Protein AF-A0A6M3IMZ5-F1 (afdb_monomer_lite)

Structure (mmCIF, N/CA/C/O backbone):
data_AF-A0A6M3IMZ5-F1
#
_entry.id   AF-A0A6M3IMZ5-F1
#
loop_
_atom_site.group_PDB
_atom_site.id
_atom_site.type_symbol
_atom_site.label_atom_id
_atom_site.label_alt_id
_atom_site.label_comp_id
_atom_site.label_asym_id
_atom_site.label_entity_id
_atom_site.label_seq_id
_atom_site.pdbx_PDB_ins_code
_atom_site.Cartn_x
_atom_site.Cartn_y
_atom_site.Cartn_z
_atom_site.occupancy
_atom_site.B_iso_or_equiv
_atom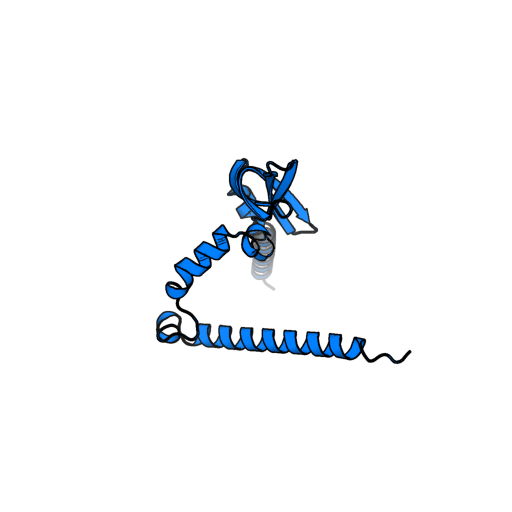_site.auth_seq_id
_atom_site.auth_comp_id
_atom_site.auth_asym_id
_atom_site.auth_atom_id
_atom_site.pdbx_PDB_model_num
ATOM 1 N N . MET A 1 1 ? 34.012 -6.445 -47.635 1.00 55.72 1 MET A N 1
ATOM 2 C CA . MET A 1 1 ? 32.736 -6.276 -46.904 1.00 55.72 1 MET A CA 1
ATOM 3 C C . MET A 1 1 ? 32.865 -5.037 -46.034 1.00 55.72 1 MET A C 1
ATOM 5 O O . MET A 1 1 ? 33.924 -4.827 -45.464 1.00 55.72 1 MET A O 1
ATOM 9 N N . ASN A 1 2 ? 31.839 -4.187 -46.063 1.00 71.44 2 ASN A N 1
ATOM 10 C CA . ASN A 1 2 ? 31.857 -2.756 -45.746 1.00 71.44 2 ASN A CA 1
ATOM 11 C C . ASN A 1 2 ? 32.275 -2.405 -44.306 1.00 71.44 2 ASN A C 1
ATOM 13 O O . ASN A 1 2 ? 31.597 -2.787 -43.354 1.00 71.44 2 ASN A O 1
ATOM 17 N N . GLU A 1 3 ? 33.270 -1.532 -44.145 1.00 82.75 3 GLU A N 1
ATOM 18 C CA . GLU A 1 3 ? 33.590 -0.872 -42.865 1.00 82.75 3 GLU A CA 1
ATOM 19 C C . GLU A 1 3 ? 32.376 -0.132 -42.274 1.00 82.75 3 GLU A C 1
ATOM 21 O O . GLU A 1 3 ? 32.144 -0.156 -41.066 1.00 82.75 3 GLU A O 1
ATOM 26 N N . LEU A 1 4 ? 31.517 0.416 -43.141 1.00 82.31 4 LEU A N 1
ATOM 27 C CA . LEU A 1 4 ? 30.231 1.012 -42.767 1.00 82.31 4 LEU A CA 1
ATOM 28 C C . LEU A 1 4 ? 29.282 0.019 -42.074 1.00 82.31 4 LEU A C 1
ATOM 30 O O . LEU A 1 4 ? 28.528 0.410 -41.184 1.00 82.31 4 LEU A O 1
ATOM 34 N N . GLN A 1 5 ? 29.304 -1.263 -42.452 1.00 85.38 5 GLN A N 1
ATOM 35 C CA . GLN A 1 5 ? 28.491 -2.294 -41.793 1.00 85.38 5 GLN A CA 1
ATOM 36 C C . GLN A 1 5 ? 29.062 -2.648 -40.412 1.00 85.38 5 GLN A C 1
ATOM 38 O O . GLN A 1 5 ? 28.295 -2.819 -39.464 1.00 85.38 5 GLN A O 1
ATOM 43 N N . SER A 1 6 ? 30.392 -2.673 -40.271 1.00 89.06 6 SER A N 1
ATOM 44 C CA . SER A 1 6 ? 31.070 -2.875 -38.982 1.00 89.06 6 SER A CA 1
ATOM 45 C C . SER A 1 6 ? 30.790 -1.729 -37.998 1.00 89.06 6 SER A C 1
ATOM 47 O O . SER A 1 6 ? 30.423 -1.969 -36.846 1.00 89.06 6 SER A O 1
ATOM 49 N N . GLY A 1 7 ? 30.857 -0.475 -38.463 1.00 90.94 7 GLY A N 1
ATOM 50 C CA . GLY A 1 7 ? 30.542 0.703 -37.649 1.00 90.94 7 GLY A CA 1
ATOM 51 C C . GLY A 1 7 ? 29.098 0.712 -37.137 1.00 90.94 7 GLY A C 1
ATOM 52 O O . GLY A 1 7 ? 28.867 0.922 -35.946 1.00 90.94 7 GLY A O 1
ATOM 53 N N . LYS A 1 8 ? 28.125 0.402 -38.005 1.00 93.75 8 LYS A N 1
ATOM 54 C CA . LYS A 1 8 ? 26.705 0.310 -37.617 1.00 93.75 8 LYS A CA 1
ATOM 55 C C . LYS A 1 8 ? 26.459 -0.762 -36.556 1.00 93.75 8 LYS A C 1
ATOM 57 O O . LYS A 1 8 ? 25.714 -0.508 -35.614 1.00 93.75 8 LYS A O 1
ATOM 62 N N . LYS A 1 9 ? 27.115 -1.923 -36.674 1.00 93.88 9 LYS A N 1
ATOM 63 C CA . LYS A 1 9 ? 27.010 -2.998 -35.679 1.00 93.88 9 LYS A CA 1
ATOM 64 C C . LYS A 1 9 ? 27.521 -2.546 -34.307 1.00 93.88 9 LYS A C 1
ATOM 66 O O . LYS A 1 9 ? 26.810 -2.698 -33.325 1.00 93.88 9 LYS A O 1
ATOM 71 N N . ARG A 1 10 ? 28.688 -1.892 -34.249 1.00 93.75 10 ARG A N 1
ATOM 72 C CA . ARG A 1 10 ? 29.250 -1.373 -32.986 1.00 93.75 10 ARG A CA 1
ATOM 73 C C . ARG A 1 10 ? 28.333 -0.353 -32.311 1.00 93.75 10 ARG A C 1
ATOM 75 O O . ARG A 1 10 ? 28.157 -0.412 -31.099 1.00 93.75 10 ARG A O 1
ATOM 82 N N . VAL A 1 11 ? 27.745 0.568 -33.077 1.00 96.31 11 VAL A N 1
ATOM 83 C CA . VAL A 1 11 ? 26.790 1.549 -32.532 1.00 96.31 11 VAL A CA 1
ATOM 84 C C . VAL A 1 11 ? 25.547 0.850 -31.982 1.00 96.31 11 VAL A C 1
ATOM 86 O O . VAL A 1 11 ? 25.128 1.166 -30.871 1.00 96.31 11 VAL A O 1
ATOM 89 N N . ALA A 1 12 ? 24.997 -0.126 -32.709 1.00 96.06 12 ALA A N 1
ATOM 90 C CA . ALA A 1 12 ? 23.847 -0.904 -32.251 1.00 96.06 12 ALA A CA 1
ATOM 91 C C . ALA A 1 12 ? 24.156 -1.698 -30.967 1.00 96.06 12 ALA A C 1
ATOM 93 O O . ALA A 1 12 ? 23.357 -1.681 -30.033 1.00 96.06 12 ALA A O 1
ATOM 94 N N . ASP A 1 13 ? 25.335 -2.322 -30.880 1.00 96.62 13 ASP A N 1
ATOM 95 C CA . ASP A 1 13 ? 25.771 -3.074 -29.697 1.00 96.62 13 ASP A CA 1
ATOM 96 C C . ASP A 1 13 ? 25.910 -2.160 -28.466 1.00 96.62 13 ASP A C 1
ATOM 98 O O . ASP A 1 13 ? 25.450 -2.502 -27.373 1.00 96.62 13 ASP A O 1
ATOM 102 N N . VAL A 1 14 ? 26.483 -0.961 -28.641 1.00 97.38 14 VAL A N 1
ATOM 103 C CA . VAL A 1 14 ? 26.587 0.051 -27.575 1.00 97.38 14 VAL A CA 1
ATOM 104 C C . VAL A 1 14 ? 25.204 0.552 -27.156 1.00 97.38 14 VAL A C 1
ATOM 106 O O . VAL A 1 14 ? 24.925 0.650 -25.962 1.00 97.38 14 VAL A O 1
ATOM 109 N N . GLN A 1 15 ? 24.310 0.830 -28.109 1.00 96.50 15 GLN A N 1
ATOM 110 C CA . GLN A 1 15 ? 22.939 1.252 -27.809 1.00 96.50 15 GLN A CA 1
ATOM 111 C C . GLN A 1 15 ? 22.159 0.171 -27.050 1.00 96.50 15 GLN A C 1
ATOM 113 O O . GLN A 1 15 ? 21.482 0.489 -26.074 1.00 96.50 15 GLN A O 1
ATOM 118 N N . ALA A 1 16 ? 22.298 -1.100 -27.433 1.00 96.19 16 ALA A N 1
ATOM 119 C CA . ALA A 1 16 ? 21.682 -2.220 -26.728 1.00 96.19 16 ALA A CA 1
ATOM 120 C C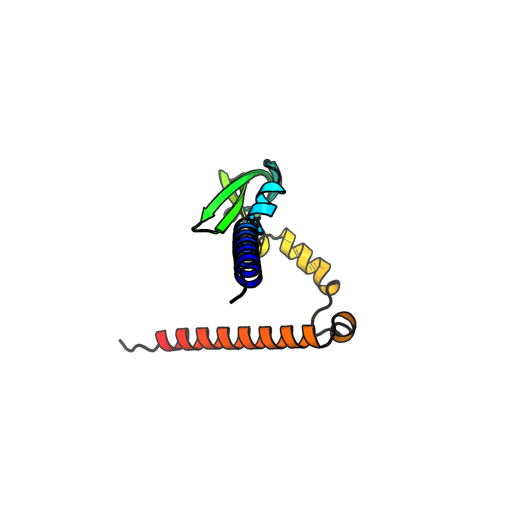 . ALA A 1 16 ? 22.254 -2.396 -25.311 1.00 96.19 16 ALA A C 1
ATOM 122 O O . ALA A 1 16 ? 21.506 -2.651 -24.367 1.00 96.19 16 ALA A O 1
ATOM 123 N N . ALA A 1 17 ? 23.568 -2.220 -25.128 1.00 95.81 17 ALA A N 1
A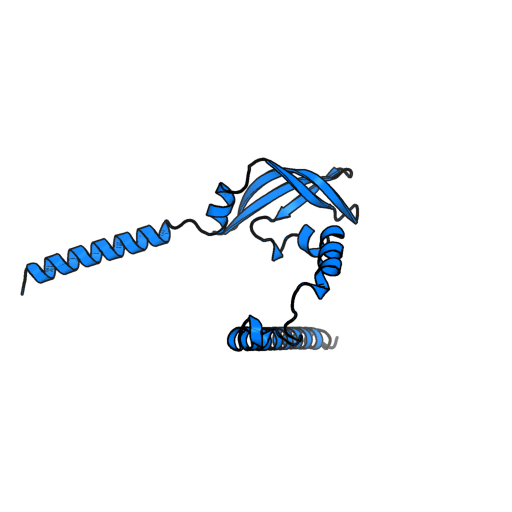TOM 124 C CA . ALA A 1 17 ? 24.194 -2.252 -23.808 1.00 95.81 17 ALA A CA 1
ATOM 125 C C . ALA A 1 17 ? 23.684 -1.121 -22.900 1.00 95.81 17 ALA A C 1
ATOM 127 O O . ALA A 1 17 ? 23.313 -1.381 -21.757 1.00 95.81 17 ALA A O 1
ATOM 128 N N . LEU A 1 18 ? 23.580 0.103 -23.426 1.00 95.94 18 LEU A N 1
ATOM 129 C CA . LEU A 1 18 ? 23.015 1.244 -22.702 1.00 95.94 18 LEU A CA 1
ATOM 130 C C . LEU A 1 18 ? 21.530 1.050 -22.382 1.00 95.94 18 LEU A C 1
ATOM 132 O O . LEU A 1 18 ? 21.084 1.460 -21.315 1.00 95.94 18 LEU A O 1
ATOM 136 N N . ALA A 1 19 ? 20.755 0.430 -23.276 1.00 94.12 19 ALA A N 1
ATOM 137 C CA . ALA A 1 19 ? 19.350 0.126 -23.021 1.00 94.12 19 ALA A CA 1
ATOM 138 C C . ALA A 1 19 ? 19.189 -0.869 -21.860 1.00 94.12 19 ALA A C 1
ATOM 140 O O . ALA A 1 19 ? 18.386 -0.617 -20.965 1.00 94.12 19 ALA A O 1
ATOM 141 N N . ARG A 1 20 ? 20.007 -1.932 -21.823 1.00 93.19 20 ARG A N 1
ATOM 142 C CA . ARG A 1 20 ? 20.029 -2.900 -20.711 1.00 93.19 20 ARG A CA 1
ATOM 143 C C . ARG A 1 20 ? 20.463 -2.265 -19.393 1.00 93.19 20 ARG A C 1
ATOM 145 O O . ARG A 1 20 ? 19.835 -2.509 -18.372 1.00 93.19 20 ARG A O 1
ATOM 152 N N . ASP A 1 21 ? 21.494 -1.422 -19.415 1.00 92.00 21 ASP A N 1
ATOM 153 C CA . ASP A 1 21 ? 21.957 -0.702 -18.222 1.00 92.00 21 ASP A CA 1
ATOM 154 C C . ASP A 1 21 ? 20.887 0.270 -17.699 1.00 92.00 21 ASP A C 1
ATOM 156 O O . ASP A 1 21 ? 20.609 0.316 -16.503 1.00 92.00 21 ASP A O 1
ATOM 160 N N . ARG A 1 22 ? 20.206 0.991 -18.600 1.00 91.75 22 ARG A N 1
ATOM 161 C CA . ARG A 1 22 ? 19.063 1.844 -18.241 1.00 91.75 22 ARG A CA 1
ATOM 162 C C . ARG A 1 22 ? 17.924 1.043 -17.637 1.00 91.75 22 ARG A C 1
ATOM 164 O O . ARG A 1 22 ? 17.312 1.518 -16.693 1.00 91.75 22 ARG A O 1
ATOM 171 N N . GLU A 1 23 ? 17.614 -0.125 -18.189 1.00 86.12 23 GLU A N 1
ATOM 172 C CA . GLU A 1 23 ? 16.552 -0.989 -17.680 1.00 86.12 23 GLU A CA 1
ATOM 173 C C . GLU A 1 23 ? 16.887 -1.555 -16.300 1.00 86.12 23 GLU A C 1
ATOM 175 O O . GLU A 1 23 ? 16.047 -1.484 -15.408 1.00 86.12 23 GLU A O 1
ATOM 180 N N . PHE A 1 24 ? 18.128 -1.994 -16.090 1.00 82.50 24 PHE A N 1
ATOM 181 C CA . PHE A 1 24 ? 18.615 -2.455 -14.790 1.00 82.50 24 PHE A CA 1
ATOM 182 C C . PHE A 1 24 ? 18.606 -1.345 -13.728 1.00 82.50 24 PHE A C 1
ATOM 184 O O . PHE A 1 24 ? 18.320 -1.597 -12.562 1.00 82.50 24 PHE A O 1
ATOM 191 N N . LYS A 1 25 ? 18.881 -0.101 -14.136 1.00 85.62 25 LYS A N 1
ATOM 192 C CA . LYS A 1 25 ? 18.868 1.080 -13.260 1.00 85.62 25 LYS A CA 1
ATOM 193 C C . LYS A 1 25 ? 17.482 1.673 -13.025 1.00 85.62 25 LYS A C 1
ATOM 195 O O . LYS A 1 25 ? 17.378 2.628 -12.257 1.00 85.62 25 LYS A O 1
ATOM 200 N N . LYS A 1 26 ? 16.420 1.180 -13.677 1.00 85.81 26 LYS A N 1
ATOM 201 C CA . LYS A 1 26 ? 15.067 1.657 -13.367 1.00 85.81 26 LYS A CA 1
ATOM 202 C C . LYS A 1 26 ? 14.756 1.257 -11.924 1.00 85.81 26 LYS A C 1
ATOM 204 O O . LYS A 1 26 ? 14.755 0.061 -11.637 1.00 85.81 26 LYS A O 1
ATOM 209 N N . PRO A 1 27 ? 14.474 2.221 -11.031 1.00 83.31 27 PRO A N 1
ATOM 210 C CA . PRO A 1 27 ? 14.142 1.879 -9.664 1.00 83.31 27 PRO A CA 1
ATOM 211 C C . PRO A 1 27 ? 12.872 1.035 -9.665 1.00 83.31 27 PRO A C 1
ATOM 213 O O . PRO A 1 27 ? 11.914 1.327 -10.395 1.00 83.31 27 PRO A O 1
ATOM 216 N N . ARG A 1 28 ? 12.892 -0.032 -8.866 1.00 86.69 28 ARG A N 1
ATOM 217 C CA . ARG A 1 28 ? 11.733 -0.906 -8.674 1.00 86.69 28 ARG A CA 1
ATOM 218 C C . ARG A 1 28 ? 10.571 -0.081 -8.093 1.00 86.69 28 ARG A C 1
ATOM 220 O O . ARG A 1 28 ? 10.826 0.927 -7.432 1.00 86.69 28 ARG A O 1
ATOM 227 N N . PRO A 1 29 ? 9.302 -0.482 -8.293 1.00 88.00 29 PRO A N 1
ATOM 228 C CA . PRO A 1 29 ? 8.152 0.253 -7.756 1.00 88.00 29 PRO A CA 1
ATOM 229 C C . PRO A 1 29 ? 8.289 0.577 -6.261 1.00 88.00 29 PRO A C 1
ATOM 231 O O . PRO A 1 29 ? 8.119 1.727 -5.867 1.00 88.00 29 PRO A O 1
ATOM 234 N N . ASN A 1 30 ? 8.738 -0.397 -5.465 1.00 89.88 30 ASN A N 1
ATOM 235 C CA . ASN A 1 30 ? 8.964 -0.219 -4.031 1.00 89.88 30 ASN A CA 1
ATOM 236 C C . ASN A 1 30 ? 10.103 0.769 -3.724 1.00 89.88 30 ASN A C 1
ATOM 238 O O . ASN A 1 30 ? 10.029 1.491 -2.741 1.00 89.88 30 ASN A O 1
ATOM 242 N N . GLN A 1 31 ? 11.132 0.876 -4.570 1.00 90.25 31 GLN A N 1
ATOM 243 C CA . GLN A 1 31 ? 12.207 1.863 -4.383 1.00 90.25 31 GLN A CA 1
ATOM 244 C C . GLN A 1 31 ? 11.705 3.292 -4.585 1.00 90.25 31 GLN A C 1
ATOM 246 O O . GLN A 1 31 ? 12.004 4.152 -3.768 1.00 90.25 31 GLN A O 1
ATOM 251 N N . ARG A 1 32 ? 10.872 3.525 -5.606 1.00 90.69 32 ARG A N 1
ATOM 252 C CA . ARG A 1 32 ? 10.227 4.835 -5.804 1.00 90.69 32 ARG A CA 1
ATOM 253 C C . ARG A 1 32 ? 9.331 5.196 -4.623 1.00 90.69 32 ARG A C 1
ATOM 255 O O . ARG A 1 32 ? 9.421 6.294 -4.094 1.00 90.69 32 ARG A O 1
ATOM 262 N N . MET A 1 33 ? 8.533 4.237 -4.147 1.00 90.31 33 MET A N 1
ATOM 263 C CA . MET A 1 33 ? 7.705 4.448 -2.958 1.00 90.31 33 MET A CA 1
ATOM 264 C C . MET A 1 33 ? 8.543 4.801 -1.722 1.00 90.31 33 MET A C 1
ATOM 266 O O . MET A 1 33 ? 8.112 5.618 -0.920 1.00 90.31 33 MET A O 1
ATOM 270 N N . ALA A 1 34 ? 9.736 4.225 -1.550 1.00 93.00 34 ALA A N 1
ATOM 271 C CA . A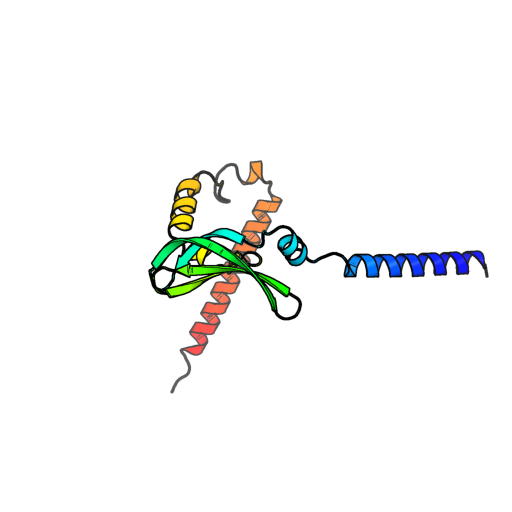LA A 1 34 ? 10.584 4.520 -0.392 1.00 93.00 34 ALA A CA 1
ATOM 272 C C . ALA A 1 34 ? 11.068 5.978 -0.361 1.00 93.00 34 ALA A C 1
ATOM 274 O O . ALA A 1 34 ? 11.259 6.528 0.728 1.00 93.00 34 ALA A O 1
ATOM 275 N N . GLU A 1 35 ? 11.263 6.572 -1.541 1.00 93.25 35 GLU A N 1
ATOM 276 C CA . GLU A 1 35 ? 11.639 7.977 -1.723 1.00 93.25 35 GLU A CA 1
ATOM 277 C C . GLU A 1 35 ? 10.452 8.913 -1.453 1.00 93.25 35 GLU A C 1
ATOM 279 O O . GLU A 1 35 ? 10.619 9.934 -0.790 1.00 93.25 35 GLU A O 1
ATOM 284 N N . ASP A 1 36 ? 9.251 8.539 -1.905 1.00 94.88 36 ASP A N 1
ATOM 285 C CA . ASP A 1 36 ? 8.038 9.357 -1.763 1.00 94.88 36 ASP A CA 1
ATOM 286 C C . ASP A 1 36 ? 7.441 9.325 -0.342 1.00 94.88 36 ASP A C 1
ATOM 288 O O . ASP A 1 36 ? 6.762 10.262 0.085 1.00 94.88 36 ASP A O 1
ATOM 292 N N . VAL A 1 37 ? 7.652 8.233 0.398 1.00 94.94 37 VAL A N 1
ATOM 293 C CA . VAL A 1 37 ? 7.071 8.035 1.733 1.00 94.94 37 VAL A CA 1
ATOM 294 C C . VAL A 1 37 ? 7.884 8.813 2.784 1.00 94.94 37 VAL A C 1
ATOM 296 O O . VAL A 1 37 ? 9.088 8.566 2.926 1.00 94.94 37 VAL A O 1
ATOM 299 N N . PRO A 1 38 ? 7.257 9.715 3.569 1.00 97.00 38 PRO A N 1
ATOM 300 C CA . PRO A 1 38 ? 7.967 10.539 4.546 1.00 97.00 38 PRO A CA 1
ATOM 301 C C . PRO A 1 38 ? 8.544 9.697 5.690 1.00 97.00 38 PRO A C 1
ATOM 303 O O . PRO A 1 38 ? 7.972 8.677 6.076 1.00 97.00 38 PRO A O 1
ATOM 306 N N . ASP A 1 39 ? 9.663 10.137 6.268 1.00 97.44 39 ASP A N 1
ATOM 307 C CA . ASP A 1 39 ? 10.343 9.396 7.341 1.00 97.44 39 ASP A CA 1
ATOM 308 C C . ASP A 1 39 ? 9.510 9.295 8.626 1.00 97.44 39 ASP A C 1
ATOM 310 O O . ASP A 1 39 ? 9.639 8.329 9.377 1.00 97.44 39 ASP A O 1
ATOM 314 N N . SER A 1 40 ? 8.614 10.252 8.863 1.00 97.06 40 SER A N 1
ATOM 315 C CA . SER A 1 40 ? 7.618 10.181 9.926 1.00 97.06 40 SER A CA 1
ATOM 316 C C . SER A 1 40 ? 6.274 10.728 9.466 1.00 97.06 40 SER A C 1
ATOM 318 O O . SER A 1 40 ? 6.197 11.673 8.678 1.00 97.06 40 SER A O 1
ATOM 320 N N . ALA A 1 41 ? 5.198 10.105 9.937 1.00 96.88 41 ALA A N 1
ATOM 321 C CA . ALA A 1 41 ? 3.835 10.521 9.636 1.00 96.88 41 ALA A CA 1
ATOM 322 C C . ALA A 1 41 ? 2.850 9.912 10.633 1.00 96.88 41 ALA A C 1
ATOM 324 O O . ALA A 1 41 ? 3.074 8.825 11.167 1.00 96.88 41 ALA A O 1
ATOM 325 N N . ARG A 1 42 ? 1.729 10.603 10.849 1.00 97.56 42 ARG A N 1
ATOM 326 C CA . ARG A 1 42 ? 0.636 10.092 11.672 1.00 97.56 42 ARG A CA 1
ATOM 327 C C . ARG A 1 42 ? -0.200 9.111 10.859 1.00 97.56 42 ARG A C 1
ATOM 329 O O . ARG A 1 42 ? -0.782 9.492 9.844 1.00 97.56 42 ARG A O 1
ATOM 336 N N . TYR A 1 43 ? -0.273 7.867 11.316 1.00 97.06 43 TYR A N 1
ATOM 337 C CA . TYR A 1 43 ? -1.010 6.795 10.653 1.00 97.06 43 TYR A CA 1
ATOM 338 C C . TYR A 1 43 ? -1.901 6.037 11.634 1.00 97.06 43 TYR A C 1
ATOM 340 O O . TYR A 1 43 ? -1.683 6.046 12.846 1.00 97.06 43 TYR A O 1
ATOM 348 N N . SER A 1 44 ? -2.907 5.368 11.078 1.00 97.69 44 SER A N 1
ATOM 349 C CA . SER A 1 44 ? -3.725 4.399 11.800 1.00 97.69 44 SER A CA 1
ATOM 350 C C . SER A 1 44 ? -3.084 3.014 11.749 1.00 97.69 44 SER A C 1
ATOM 352 O O . SER A 1 44 ? -2.563 2.609 10.701 1.00 97.69 44 SER A O 1
ATOM 354 N N . PHE A 1 45 ? -3.152 2.310 12.870 1.00 98.00 45 PHE A N 1
ATOM 355 C CA . PHE A 1 45 ? -2.618 0.974 13.096 1.00 98.00 45 PHE A CA 1
ATOM 356 C C . PHE A 1 45 ? -3.687 0.091 13.717 1.00 98.00 45 PHE A C 1
ATOM 358 O O . PHE A 1 45 ? -4.632 0.583 14.327 1.00 98.00 45 PHE A O 1
ATOM 365 N N . TRP A 1 46 ? -3.485 -1.214 13.590 1.00 97.88 46 TRP A N 1
ATOM 366 C CA . TRP A 1 46 ? -4.277 -2.228 14.264 1.00 97.88 46 TRP A CA 1
ATOM 367 C C . TRP A 1 46 ? -3.409 -2.932 15.305 1.00 97.88 46 TRP A C 1
ATOM 369 O O . TRP A 1 46 ? -2.322 -3.407 14.967 1.00 97.88 46 TRP A O 1
ATOM 379 N N . CYS A 1 47 ? -3.884 -3.010 16.548 1.00 97.88 47 CYS A N 1
ATOM 380 C CA . CYS A 1 47 ? -3.244 -3.797 17.596 1.00 97.88 47 CYS A CA 1
ATOM 381 C C . CYS A 1 47 ? -3.971 -5.133 17.766 1.00 97.88 47 CYS A C 1
ATOM 383 O O . CYS A 1 47 ? -5.154 -5.157 18.097 1.00 97.88 47 CYS A O 1
ATOM 385 N N . ASP A 1 48 ? -3.250 -6.237 17.580 1.00 95.56 48 ASP A N 1
ATOM 386 C CA . ASP A 1 48 ? -3.772 -7.599 17.737 1.00 95.56 48 ASP A CA 1
ATOM 387 C C . ASP A 1 48 ? -4.055 -7.978 19.202 1.00 95.56 48 ASP A C 1
ATOM 389 O O . ASP A 1 48 ? -4.943 -8.780 19.467 1.00 95.56 48 ASP A O 1
ATOM 393 N N . GLU A 1 49 ? -3.327 -7.388 20.151 1.00 96.44 49 GLU A N 1
ATOM 394 C CA . GLU A 1 49 ? -3.508 -7.596 21.593 1.00 96.44 49 GLU A CA 1
ATOM 395 C C . GLU A 1 49 ? -4.757 -6.876 22.121 1.00 96.44 49 GLU A C 1
ATOM 397 O O . GLU A 1 49 ? -5.540 -7.433 22.888 1.00 96.44 49 GLU A O 1
ATOM 402 N N . CYS A 1 50 ? -4.939 -5.621 21.705 1.00 96.69 50 CYS A N 1
ATOM 403 C CA . CYS A 1 50 ? -6.047 -4.777 22.146 1.00 96.69 50 CYS A CA 1
ATOM 404 C C . CYS A 1 50 ? -7.319 -4.964 21.313 1.00 96.69 50 CYS A C 1
ATOM 406 O O . CYS A 1 50 ? -8.366 -4.473 21.736 1.00 96.69 50 CYS A O 1
ATOM 408 N N . ASP A 1 51 ? -7.209 -5.615 20.147 1.00 96.38 51 ASP A N 1
ATOM 409 C CA . ASP A 1 51 ? -8.270 -5.788 19.144 1.00 96.38 51 ASP A CA 1
ATOM 410 C C . ASP A 1 51 ? -8.892 -4.443 18.726 1.00 96.38 51 ASP A C 1
ATOM 412 O O . ASP A 1 51 ? -10.111 -4.287 18.647 1.00 96.38 51 ASP A O 1
ATOM 416 N N . LYS A 1 52 ? -8.045 -3.416 18.555 1.00 96.69 52 LYS A N 1
ATOM 417 C CA . LYS A 1 52 ? -8.477 -2.029 18.320 1.00 96.69 52 LYS A CA 1
ATOM 418 C C . LYS A 1 52 ? -7.589 -1.292 17.333 1.00 96.69 52 LYS A C 1
ATOM 420 O O . LYS A 1 52 ? -6.366 -1.460 17.305 1.00 96.69 52 LYS A O 1
ATOM 425 N N . ASP A 1 53 ? -8.231 -0.397 16.590 1.00 97.81 53 ASP A N 1
ATOM 426 C CA . ASP A 1 53 ? -7.562 0.626 15.801 1.00 97.81 53 ASP A CA 1
ATOM 427 C C . ASP A 1 53 ? -7.060 1.769 16.685 1.00 97.81 53 ASP A C 1
ATOM 429 O O . ASP A 1 53 ? -7.741 2.207 17.615 1.00 97.81 53 ASP A O 1
ATOM 433 N N . PHE A 1 54 ? -5.886 2.303 16.364 1.00 97.94 54 PHE A N 1
ATOM 434 C CA . PHE A 1 54 ? -5.348 3.491 17.021 1.00 97.94 54 PHE A CA 1
ATOM 435 C C . PHE A 1 54 ? -4.566 4.363 16.042 1.00 97.94 54 PHE A C 1
ATOM 437 O O . PHE A 1 54 ? -4.095 3.898 15.007 1.00 97.94 54 PHE A O 1
ATOM 444 N N . ASN A 1 55 ? -4.436 5.649 16.369 1.00 97.81 55 ASN A N 1
ATOM 445 C CA . ASN A 1 55 ? -3.651 6.602 15.591 1.00 97.81 55 ASN A CA 1
ATOM 446 C C . ASN A 1 55 ? -2.392 6.974 16.360 1.00 97.81 55 ASN A C 1
ATOM 448 O O . ASN A 1 55 ? -2.489 7.444 17.492 1.00 97.81 55 ASN A O 1
ATOM 452 N N . ALA A 1 56 ? -1.241 6.835 15.721 1.00 97.88 56 ALA A N 1
ATOM 453 C CA . ALA A 1 56 ? 0.043 7.154 16.320 1.00 97.88 56 ALA A CA 1
ATOM 454 C C . ALA A 1 56 ? 0.958 7.841 15.307 1.00 97.88 56 ALA A C 1
ATOM 456 O O . ALA A 1 56 ? 0.808 7.679 14.091 1.00 97.88 56 ALA A O 1
ATOM 457 N N . ASP A 1 57 ? 1.901 8.620 15.829 1.00 97.94 57 ASP A N 1
ATOM 458 C CA . ASP A 1 57 ? 3.022 9.102 15.037 1.00 97.94 57 ASP A CA 1
ATOM 459 C C . ASP A 1 57 ? 3.959 7.921 14.806 1.00 97.94 57 ASP A C 1
ATOM 461 O O . ASP A 1 57 ? 4.358 7.232 15.745 1.00 97.94 57 ASP A O 1
ATOM 465 N N . ALA A 1 58 ? 4.244 7.650 13.540 1.00 97.75 58 ALA A N 1
ATOM 466 C CA . ALA A 1 58 ? 4.977 6.470 13.140 1.00 97.75 58 ALA A CA 1
ATOM 467 C C . ALA A 1 58 ? 6.263 6.829 12.418 1.00 97.75 58 ALA A C 1
ATOM 469 O O . ALA A 1 58 ? 6.342 7.846 11.723 1.00 97.75 58 ALA A O 1
ATOM 470 N N . HIS A 1 59 ? 7.246 5.945 12.540 1.00 97.75 59 HIS A N 1
ATOM 471 C CA . HIS A 1 59 ? 8.553 6.093 11.913 1.00 97.75 59 HIS A CA 1
ATOM 472 C C . HIS A 1 59 ? 8.704 5.094 10.771 1.00 97.75 59 HIS A C 1
ATOM 474 O O . HIS A 1 59 ? 8.332 3.923 10.902 1.00 97.75 59 HIS A O 1
ATOM 480 N N . LYS A 1 60 ? 9.196 5.577 9.629 1.00 97.94 60 LYS A N 1
ATOM 481 C CA . LYS A 1 60 ? 9.464 4.763 8.448 1.00 97.94 60 LYS A CA 1
ATOM 482 C C . LYS A 1 60 ? 10.673 3.884 8.723 1.00 97.94 60 LYS A C 1
ATOM 484 O O . LYS A 1 60 ? 11.734 4.362 9.112 1.00 97.94 60 LYS A O 1
ATOM 489 N N . GLU A 1 61 ? 10.526 2.612 8.413 1.00 97.38 61 GLU A N 1
ATOM 490 C CA . GLU A 1 61 ? 11.618 1.664 8.314 1.00 97.38 61 GLU A CA 1
ATOM 491 C C . GLU A 1 61 ? 11.607 1.007 6.941 1.00 97.38 61 GLU A C 1
ATOM 493 O O . GLU A 1 61 ? 10.558 0.801 6.325 1.00 97.38 61 GLU A O 1
ATOM 498 N N . SER A 1 62 ? 12.795 0.650 6.471 1.00 96.56 62 SER A N 1
ATOM 499 C CA . SER A 1 62 ? 12.981 -0.051 5.211 1.00 96.56 62 SER A CA 1
ATOM 500 C C . SER A 1 62 ? 13.877 -1.264 5.411 1.00 96.56 62 SER A C 1
ATOM 502 O O . SER A 1 62 ? 15.003 -1.129 5.889 1.00 96.56 62 SER A O 1
ATOM 504 N N . HIS A 1 63 ? 13.403 -2.428 4.985 1.00 94.88 63 HIS A N 1
ATOM 505 C CA . HIS A 1 63 ? 14.108 -3.700 5.085 1.00 94.88 63 HIS A CA 1
ATOM 506 C C . HIS A 1 63 ? 14.235 -4.311 3.695 1.00 94.88 63 HIS A C 1
ATOM 508 O O . HIS A 1 63 ? 13.286 -4.280 2.918 1.00 94.88 63 HIS A O 1
ATOM 514 N N . HIS A 1 64 ? 15.392 -4.885 3.374 1.00 94.56 64 HIS A N 1
ATOM 515 C CA . HIS A 1 64 ? 15.536 -5.679 2.156 1.00 94.56 64 HIS A CA 1
ATOM 516 C C . HIS A 1 64 ? 15.344 -7.155 2.497 1.00 94.56 64 HIS A C 1
ATOM 518 O O . HIS A 1 64 ? 16.082 -7.702 3.317 1.00 94.56 64 HIS A O 1
ATOM 524 N N . ILE A 1 65 ? 14.373 -7.802 1.854 1.00 93.25 65 ILE A N 1
ATOM 525 C CA . ILE A 1 65 ? 14.199 -9.253 1.914 1.00 93.25 65 ILE A CA 1
ATOM 526 C C . ILE A 1 65 ? 14.526 -9.811 0.531 1.00 93.25 65 ILE A C 1
ATOM 528 O O . ILE A 1 65 ? 13.784 -9.621 -0.430 1.00 93.25 65 ILE A O 1
ATOM 532 N N . PHE A 1 66 ? 15.670 -10.490 0.432 1.00 90.06 66 PHE A N 1
ATOM 533 C CA . PHE A 1 66 ? 16.282 -10.885 -0.839 1.00 90.06 66 PHE A CA 1
ATOM 534 C C . PHE A 1 66 ? 16.528 -9.670 -1.749 1.00 90.06 66 PHE A C 1
ATOM 536 O O . PHE A 1 66 ? 17.402 -8.859 -1.458 1.00 90.06 66 PHE A O 1
ATOM 543 N N . GLU A 1 67 ? 15.767 -9.538 -2.834 1.00 87.50 67 GLU A N 1
ATOM 544 C CA . GLU A 1 67 ? 15.841 -8.401 -3.755 1.00 87.50 67 GLU A CA 1
ATOM 545 C C . GLU A 1 67 ? 14.652 -7.440 -3.623 1.00 87.50 67 GLU A C 1
ATOM 547 O O . GLU A 1 67 ? 14.536 -6.491 -4.407 1.00 87.50 67 GLU A O 1
ATOM 552 N N . ASP A 1 68 ? 13.731 -7.706 -2.698 1.00 91.44 68 ASP A N 1
ATOM 553 C CA . ASP A 1 68 ? 12.552 -6.876 -2.511 1.00 91.44 68 ASP A CA 1
ATOM 554 C C . ASP A 1 68 ? 12.744 -5.892 -1.360 1.00 91.44 68 ASP A C 1
ATOM 556 O O . ASP A 1 68 ? 13.304 -6.223 -0.312 1.00 91.44 68 ASP A O 1
ATOM 560 N N . LEU A 1 69 ? 12.284 -4.666 -1.582 1.00 95.00 69 LEU A N 1
ATOM 561 C CA . LEU A 1 69 ? 12.335 -3.592 -0.607 1.00 95.00 69 LEU A CA 1
ATOM 562 C C . LEU A 1 69 ? 10.993 -3.514 0.112 1.00 95.00 69 LEU A C 1
ATOM 564 O O . LEU A 1 69 ? 9.981 -3.133 -0.476 1.00 95.00 69 LEU A O 1
ATOM 568 N N . ILE A 1 70 ? 11.005 -3.826 1.401 1.00 96.81 70 ILE A N 1
ATOM 569 C CA . ILE A 1 70 ? 9.841 -3.735 2.269 1.00 96.81 70 ILE A CA 1
ATOM 570 C C . ILE A 1 70 ? 9.914 -2.437 3.058 1.00 96.81 70 ILE A C 1
ATOM 572 O O . ILE A 1 70 ? 10.797 -2.240 3.887 1.00 96.81 70 ILE A O 1
ATOM 576 N N . ILE A 1 71 ? 8.953 -1.558 2.802 1.00 97.62 71 ILE A N 1
ATOM 577 C CA . ILE A 1 71 ? 8.751 -0.319 3.553 1.00 97.62 71 ILE A CA 1
ATOM 578 C C . ILE A 1 71 ? 7.635 -0.539 4.559 1.00 97.62 71 ILE A C 1
ATOM 580 O O . ILE A 1 71 ? 6.542 -0.992 4.185 1.00 97.62 71 ILE A O 1
ATOM 584 N N . THR A 1 72 ? 7.901 -0.169 5.804 1.00 98.00 72 THR A N 1
ATOM 585 C CA . THR A 1 72 ? 6.969 -0.289 6.919 1.00 98.00 72 THR A CA 1
ATOM 586 C C . THR A 1 72 ? 6.930 0.987 7.742 1.00 98.00 72 THR A C 1
ATOM 588 O O . THR A 1 72 ? 7.935 1.680 7.850 1.00 98.00 72 THR A O 1
ATOM 591 N N . TYR A 1 73 ? 5.798 1.259 8.378 1.00 98.31 73 TYR A N 1
ATOM 592 C CA . TYR A 1 73 ? 5.741 2.175 9.510 1.00 98.31 73 TYR A CA 1
ATOM 593 C C . TYR A 1 73 ? 5.636 1.389 10.807 1.00 98.31 73 TYR A C 1
ATOM 595 O O . TYR A 1 73 ? 4.898 0.403 10.863 1.00 98.31 73 TYR A O 1
ATOM 603 N N . ARG A 1 74 ? 6.340 1.849 11.842 1.00 97.88 74 ARG A N 1
ATOM 604 C CA . ARG A 1 74 ? 6.229 1.314 13.201 1.00 97.88 74 ARG A CA 1
ATOM 605 C C . ARG A 1 74 ? 5.679 2.349 14.164 1.00 97.88 74 ARG A C 1
ATOM 607 O O . ARG A 1 74 ? 6.055 3.519 14.087 1.00 97.88 74 ARG A O 1
ATOM 614 N N . ALA A 1 75 ? 4.831 1.887 15.073 1.00 98.06 75 ALA A N 1
ATOM 615 C CA . ALA A 1 75 ? 4.319 2.657 16.195 1.00 98.06 75 ALA A CA 1
ATOM 616 C C . ALA A 1 75 ? 4.073 1.744 17.404 1.00 98.06 75 ALA A C 1
ATOM 618 O O . ALA A 1 75 ? 3.802 0.554 17.245 1.00 98.06 75 ALA A O 1
ATOM 619 N N . GLU A 1 76 ? 4.141 2.304 18.606 1.00 98.00 76 GLU A N 1
ATOM 620 C CA . GLU A 1 76 ? 3.839 1.592 19.848 1.00 98.00 76 GLU A CA 1
ATOM 621 C C . GLU A 1 76 ? 2.371 1.810 20.240 1.00 98.00 76 GLU A C 1
ATOM 623 O O . GLU A 1 76 ? 1.858 2.930 20.188 1.00 98.00 76 GLU A O 1
ATOM 628 N N . CYS A 1 77 ? 1.677 0.729 20.596 1.00 97.81 77 CYS A N 1
ATOM 629 C CA . CYS A 1 77 ? 0.327 0.785 21.148 1.00 97.81 77 CYS A CA 1
ATOM 630 C C . CYS A 1 77 ? 0.368 1.077 22.659 1.00 97.81 77 CYS A C 1
ATOM 632 O O . CYS A 1 77 ? 1.356 0.792 23.327 1.00 97.81 77 CYS A O 1
ATOM 634 N N . GLU A 1 78 ? -0.738 1.552 23.235 1.00 96.56 78 GLU A N 1
ATOM 635 C CA . GLU A 1 78 ? -0.872 1.829 24.677 1.00 96.56 78 GLU A CA 1
ATOM 636 C C . GLU A 1 78 ? -0.609 0.603 25.574 1.00 96.56 78 GLU A C 1
ATOM 638 O O . GLU A 1 78 ? -0.266 0.754 26.744 1.00 96.56 78 GLU A O 1
ATOM 643 N N . CYS A 1 79 ? -0.734 -0.615 25.037 1.00 97.00 79 CYS A N 1
ATOM 644 C CA . CYS A 1 79 ? -0.390 -1.852 25.740 1.00 97.00 79 CYS A CA 1
ATOM 645 C C . CYS A 1 79 ? 1.118 -2.179 25.736 1.00 97.00 79 CYS A C 1
ATOM 647 O O . CYS A 1 79 ? 1.505 -3.237 26.229 1.00 97.00 79 CYS A O 1
ATOM 649 N N . GLY A 1 80 ? 1.963 -1.320 25.154 1.00 96.12 80 GLY A N 1
ATOM 650 C CA . GLY A 1 80 ? 3.415 -1.507 25.034 1.00 96.12 80 GLY A CA 1
ATOM 651 C C . GLY A 1 80 ? 3.850 -2.407 23.874 1.00 96.12 80 GLY A C 1
ATOM 652 O O . GLY A 1 80 ? 5.007 -2.815 23.800 1.00 96.12 80 GLY A O 1
ATOM 653 N N . ARG A 1 81 ? 2.927 -2.770 22.973 1.00 96.50 81 ARG A N 1
ATOM 654 C CA . ARG A 1 81 ? 3.225 -3.635 21.825 1.00 96.50 81 ARG A CA 1
ATOM 655 C C . ARG A 1 81 ? 3.542 -2.812 20.586 1.00 96.50 81 ARG A C 1
ATOM 657 O O . ARG A 1 81 ? 2.790 -1.906 20.226 1.00 96.50 81 ARG A O 1
ATOM 664 N N . GLU A 1 82 ? 4.612 -3.180 19.892 1.00 96.62 82 GLU A N 1
ATOM 665 C CA . GLU A 1 82 ? 4.926 -2.608 18.585 1.00 96.62 82 GLU A CA 1
ATOM 666 C C . GLU A 1 82 ? 3.945 -3.114 17.525 1.00 96.62 82 GLU A C 1
ATOM 668 O O . GLU A 1 82 ? 3.768 -4.318 17.333 1.00 96.62 82 GLU A O 1
ATOM 673 N N . CYS A 1 83 ? 3.330 -2.180 16.810 1.00 97.38 83 CYS A N 1
ATOM 674 C CA . CYS A 1 83 ? 2.471 -2.450 15.670 1.00 97.38 83 CYS A CA 1
ATOM 675 C C . CYS A 1 83 ? 3.168 -1.983 14.393 1.00 97.38 83 CYS A C 1
ATOM 677 O O . CYS A 1 83 ? 3.817 -0.933 14.353 1.00 97.38 83 CYS A O 1
ATOM 679 N N . VAL A 1 84 ? 3.017 -2.772 13.332 1.00 97.00 84 VAL A N 1
ATOM 680 C CA . VAL A 1 84 ? 3.669 -2.527 12.046 1.00 97.00 84 VAL A CA 1
ATOM 681 C C . VAL A 1 84 ? 2.609 -2.381 10.970 1.00 97.00 84 VAL A C 1
ATOM 683 O O . VAL A 1 84 ? 1.681 -3.182 10.889 1.00 97.00 84 VAL A O 1
ATOM 686 N N . ARG A 1 85 ? 2.779 -1.372 10.120 1.00 97.06 85 ARG A N 1
ATOM 687 C CA . ARG A 1 85 ? 1.957 -1.143 8.936 1.00 97.06 85 ARG A CA 1
ATOM 688 C C . ARG A 1 85 ? 2.806 -1.317 7.686 1.00 97.06 85 ARG A C 1
ATOM 690 O O . ARG A 1 85 ? 3.833 -0.652 7.540 1.00 97.06 85 ARG A O 1
ATOM 697 N N . LEU A 1 86 ? 2.392 -2.199 6.781 1.00 96.69 86 LEU A N 1
ATOM 698 C CA . LEU A 1 86 ? 3.139 -2.496 5.555 1.00 96.69 86 LEU A CA 1
ATOM 699 C C . LEU A 1 86 ? 2.721 -1.539 4.432 1.00 96.69 86 LEU A C 1
ATOM 701 O O . LEU A 1 86 ? 1.630 -1.644 3.880 1.00 96.69 86 LEU A O 1
ATOM 705 N N . ILE A 1 87 ? 3.608 -0.616 4.054 1.00 96.12 87 ILE A N 1
ATOM 706 C CA . ILE A 1 87 ? 3.324 0.370 2.997 1.00 96.12 87 ILE A CA 1
ATOM 707 C C . ILE A 1 87 ? 3.555 -0.215 1.607 1.00 96.12 87 ILE A C 1
ATOM 709 O O . ILE A 1 87 ? 2.747 -0.026 0.703 1.00 96.12 87 ILE A O 1
ATOM 713 N N . SER A 1 88 ? 4.646 -0.961 1.455 1.00 95.06 88 SER A N 1
ATOM 714 C CA . SER A 1 88 ? 4.990 -1.655 0.204 1.00 95.06 88 SER A CA 1
ATOM 715 C C . SER A 1 88 ? 4.054 -2.832 -0.118 1.00 95.06 88 SER A C 1
ATOM 717 O O . SER A 1 88 ? 3.725 -3.057 -1.276 1.00 95.06 88 SER A O 1
ATOM 719 N N . HIS A 1 89 ? 3.589 -3.555 0.906 1.00 93.19 89 HIS A N 1
ATOM 720 C CA . HIS A 1 89 ? 2.834 -4.808 0.781 1.00 93.19 89 HIS A CA 1
ATOM 721 C C . HIS A 1 89 ? 1.473 -4.697 1.471 1.00 93.19 89 HIS A C 1
ATOM 723 O O . HIS A 1 89 ? 1.208 -5.332 2.492 1.00 93.19 89 HIS A O 1
ATOM 729 N N . ARG A 1 90 ? 0.606 -3.838 0.924 1.00 92.56 90 ARG A N 1
ATOM 730 C CA . ARG A 1 90 ? -0.719 -3.537 1.498 1.00 92.56 90 ARG A CA 1
ATOM 731 C C . ARG A 1 90 ? -1.614 -4.772 1.630 1.00 92.56 90 ARG A C 1
ATOM 733 O O . ARG A 1 90 ? -2.462 -4.840 2.511 1.00 92.56 90 ARG A O 1
ATOM 740 N N . ASP A 1 91 ? -1.452 -5.735 0.735 1.00 90.81 91 ASP A N 1
ATOM 741 C CA . ASP A 1 91 ? -2.173 -7.005 0.728 1.00 90.81 91 ASP A CA 1
ATOM 742 C C . ASP A 1 91 ? -1.778 -7.935 1.881 1.00 90.81 91 ASP A C 1
ATOM 744 O O . ASP A 1 91 ? -2.540 -8.842 2.202 1.00 90.81 91 ASP A O 1
ATOM 748 N N . LEU A 1 92 ? -0.635 -7.703 2.524 1.00 94.06 92 LEU A N 1
ATOM 749 C CA . LEU A 1 92 ? -0.178 -8.439 3.703 1.00 94.06 92 LEU A CA 1
ATOM 750 C C . LEU A 1 92 ? -0.322 -7.625 4.997 1.00 94.06 92 LEU A C 1
ATOM 752 O O . LEU A 1 92 ? -0.053 -8.146 6.076 1.00 94.06 92 LEU A O 1
ATOM 756 N N . ASP A 1 93 ? -0.728 -6.358 4.900 1.00 96.12 93 ASP A N 1
ATOM 757 C CA . ASP A 1 93 ? -0.824 -5.437 6.029 1.00 96.12 93 ASP A CA 1
ATOM 758 C C . ASP A 1 93 ? -1.949 -5.858 6.996 1.00 96.12 93 ASP A C 1
ATOM 760 O O . ASP A 1 93 ? -3.122 -5.851 6.597 1.00 96.12 93 ASP A O 1
ATOM 764 N N . PRO A 1 94 ? -1.643 -6.185 8.270 1.00 94.31 94 PRO A N 1
ATOM 765 C CA . PRO A 1 94 ? -2.658 -6.537 9.259 1.00 94.31 94 PRO A CA 1
ATOM 766 C C . PRO A 1 94 ? -3.728 -5.458 9.414 1.00 94.31 94 PRO A C 1
ATOM 768 O O . PRO A 1 94 ? -4.909 -5.787 9.526 1.00 94.31 94 PRO A O 1
ATOM 771 N N . TYR A 1 95 ? -3.346 -4.179 9.335 1.00 96.62 95 TYR A N 1
ATOM 772 C CA . TYR A 1 95 ? -4.297 -3.075 9.413 1.00 96.62 95 TYR A CA 1
ATOM 773 C C . TYR A 1 95 ? -5.355 -3.169 8.306 1.00 96.62 95 TYR A C 1
ATOM 775 O O . TYR A 1 95 ? -6.536 -2.982 8.558 1.00 96.62 95 TYR A O 1
ATOM 783 N N . TYR A 1 96 ? -4.994 -3.549 7.080 1.00 95.31 96 TYR A N 1
ATOM 784 C CA . TYR A 1 96 ? -5.968 -3.616 5.989 1.00 95.31 96 TYR A CA 1
ATOM 785 C C . TYR A 1 96 ? -6.991 -4.755 6.149 1.00 95.31 96 TYR A C 1
ATOM 787 O O . TYR A 1 96 ? -8.104 -4.667 5.618 1.00 95.31 96 TYR A O 1
ATOM 795 N N . HIS A 1 97 ? -6.640 -5.829 6.855 1.00 92.44 97 HIS A N 1
ATOM 796 C CA . HIS A 1 97 ? -7.506 -7.005 7.008 1.00 92.44 97 HIS A CA 1
ATOM 797 C C . HIS A 1 97 ? -8.285 -7.023 8.312 1.00 92.44 97 HIS A C 1
ATOM 799 O O . HIS A 1 97 ? -9.428 -7.478 8.317 1.00 92.44 97 HIS A O 1
ATOM 805 N N . LEU A 1 98 ? -7.666 -6.550 9.390 1.00 95.25 98 LEU A N 1
ATOM 806 C CA . LEU A 1 98 ? -8.185 -6.692 10.745 1.00 95.25 98 LEU A CA 1
ATOM 807 C C . LEU A 1 98 ? -8.805 -5.402 11.285 1.00 95.25 98 LEU A C 1
ATOM 809 O O . LEU A 1 98 ? -9.684 -5.491 12.133 1.00 95.25 98 LEU A O 1
ATOM 813 N N . SER A 1 99 ? -8.415 -4.236 10.756 1.00 96.88 99 SER A N 1
ATOM 814 C CA . SER A 1 99 ? -8.959 -2.944 11.186 1.00 96.88 99 SER A CA 1
ATOM 815 C C . SER A 1 99 ? -10.481 -2.908 11.113 1.00 96.88 99 SER A C 1
ATOM 817 O O . SER A 1 99 ? -11.091 -3.168 10.064 1.00 96.88 99 SER A O 1
ATOM 819 N N . GLU A 1 100 ? -11.091 -2.508 12.222 1.00 96.25 100 GLU A N 1
ATOM 820 C CA . GLU A 1 100 ? -12.515 -2.243 12.303 1.00 96.25 100 GLU A CA 1
ATOM 821 C C . GLU A 1 100 ? -12.878 -1.010 11.473 1.00 96.25 100 GLU A C 1
ATOM 823 O O . GLU A 1 100 ? -13.838 -1.068 10.703 1.00 96.25 100 GLU A O 1
ATOM 828 N N . MET A 1 101 ? -12.061 0.047 11.516 1.00 95.38 101 MET A N 1
ATOM 829 C CA . MET A 1 101 ? -12.256 1.247 10.694 1.00 95.38 101 MET A CA 1
ATOM 830 C C . MET A 1 101 ? -12.323 0.911 9.198 1.00 95.38 101 MET A C 1
ATOM 832 O O . MET A 1 101 ? -13.253 1.321 8.505 1.00 95.38 101 MET A O 1
ATOM 836 N N . ILE A 1 102 ? -11.375 0.117 8.688 1.00 95.38 102 ILE A N 1
ATOM 837 C CA . ILE A 1 102 ? -11.365 -0.278 7.270 1.00 95.38 102 ILE A CA 1
ATOM 838 C C . ILE A 1 102 ? -12.578 -1.150 6.936 1.00 95.38 102 ILE A C 1
ATOM 840 O O . ILE A 1 102 ? -13.153 -1.038 5.850 1.00 95.38 102 ILE A O 1
ATOM 844 N N . ARG A 1 103 ? -12.987 -2.031 7.852 1.00 95.19 103 ARG A N 1
ATOM 845 C CA . ARG A 1 103 ? -14.189 -2.852 7.684 1.00 95.19 103 ARG A CA 1
ATOM 846 C C . ARG A 1 103 ? -15.447 -1.985 7.601 1.00 95.19 103 ARG A C 1
ATOM 848 O O . ARG A 1 103 ? -16.280 -2.218 6.726 1.00 95.19 103 ARG A O 1
ATOM 855 N N . GLU A 1 104 ? -15.576 -0.983 8.463 1.00 95.62 104 GLU A N 1
ATOM 856 C CA . GLU A 1 104 ? -16.682 -0.026 8.438 1.00 95.62 104 GLU A CA 1
ATOM 857 C C . GLU A 1 104 ? -16.699 0.800 7.154 1.00 95.62 104 GLU A C 1
ATOM 859 O O . GLU A 1 104 ? -17.751 0.921 6.528 1.00 95.62 104 GLU A O 1
ATOM 864 N N . GLU A 1 105 ? -15.552 1.321 6.718 1.00 94.69 105 GLU A N 1
ATOM 865 C CA . GLU A 1 105 ? -15.443 2.068 5.463 1.00 94.69 105 GLU A CA 1
ATOM 866 C C . GLU A 1 105 ? -15.842 1.208 4.263 1.00 94.69 105 GLU A C 1
ATOM 868 O O . GLU A 1 105 ? -16.659 1.627 3.443 1.00 94.69 105 GLU A O 1
ATOM 873 N N . ARG A 1 106 ? -15.343 -0.031 4.181 1.00 93.31 106 ARG A N 1
ATOM 874 C CA . ARG A 1 106 ? -15.742 -0.977 3.128 1.00 93.31 106 ARG A CA 1
ATOM 875 C C . ARG A 1 106 ? -17.238 -1.248 3.139 1.00 93.31 106 ARG A C 1
ATOM 877 O O . ARG A 1 106 ? -17.832 -1.353 2.073 1.00 93.31 106 ARG A O 1
ATOM 884 N N . ASN A 1 107 ? -17.844 -1.368 4.318 1.00 94.50 107 ASN A N 1
ATOM 885 C CA . ASN A 1 107 ? -19.284 -1.568 4.443 1.00 94.50 107 ASN A CA 1
ATOM 886 C C . ASN A 1 107 ? -20.068 -0.319 4.030 1.00 94.50 107 ASN A C 1
ATOM 888 O O . ASN A 1 107 ? -21.074 -0.443 3.335 1.00 94.50 107 ASN A O 1
ATOM 892 N N . ARG A 1 108 ? -19.594 0.871 4.415 1.00 95.25 108 ARG A N 1
ATOM 893 C CA . ARG A 1 108 ? -20.204 2.160 4.066 1.00 95.25 108 ARG A CA 1
ATOM 894 C C . ARG A 1 108 ? -20.233 2.367 2.557 1.00 95.25 108 ARG A C 1
ATOM 896 O O . ARG A 1 108 ? -21.281 2.688 2.014 1.00 95.25 108 ARG A O 1
ATOM 903 N N . TYR A 1 109 ? -19.107 2.124 1.894 1.00 93.94 109 TYR A N 1
ATOM 904 C CA . TYR A 1 109 ? -18.954 2.310 0.450 1.00 93.94 109 TYR A CA 1
ATOM 905 C C . TYR A 1 109 ? -19.260 1.045 -0.358 1.00 93.94 109 TYR A C 1
ATOM 907 O O . TYR A 1 109 ? -18.991 0.991 -1.557 1.00 93.94 109 TYR A O 1
ATOM 915 N N . ARG A 1 110 ? -19.830 0.009 0.273 1.00 90.75 110 ARG A N 1
ATOM 916 C CA . ARG A 1 110 ? -20.094 -1.279 -0.380 1.00 90.75 110 ARG A CA 1
ATOM 917 C C . ARG A 1 110 ? -20.984 -1.142 -1.614 1.00 90.75 110 ARG A C 1
ATOM 919 O O . ARG A 1 110 ? -20.794 -1.894 -2.561 1.00 90.75 110 ARG A O 1
ATOM 926 N N . ASN A 1 111 ? -21.935 -0.212 -1.571 1.00 90.38 111 ASN A N 1
ATOM 927 C CA . ASN A 1 111 ? -22.900 0.025 -2.645 1.00 90.38 111 ASN A CA 1
ATOM 928 C C . ASN A 1 111 ? -22.434 1.096 -3.646 1.00 90.38 111 ASN A C 1
ATOM 930 O O . ASN A 1 111 ? -23.055 1.250 -4.691 1.00 90.38 111 ASN A O 1
ATOM 934 N N . ASP A 1 112 ? -21.364 1.833 -3.332 1.00 91.44 112 ASP A N 1
ATOM 935 C CA . ASP A 1 112 ? -20.824 2.877 -4.215 1.00 91.44 112 ASP A CA 1
ATOM 936 C C . ASP A 1 112 ? -19.850 2.291 -5.244 1.00 91.44 112 ASP A C 1
ATOM 938 O O . ASP A 1 112 ? -19.586 2.886 -6.290 1.00 91.44 112 ASP A O 1
ATOM 942 N N . VAL A 1 113 ? -19.302 1.109 -4.954 1.00 87.25 113 VAL A N 1
ATOM 943 C CA . VAL A 1 113 ? -18.428 0.378 -5.866 1.00 87.25 113 VAL A CA 1
ATOM 944 C C . VAL A 1 113 ? -19.271 -0.588 -6.681 1.00 87.25 113 VAL A C 1
ATOM 946 O O . VAL A 1 113 ? -19.712 -1.613 -6.165 1.00 87.25 113 VAL A O 1
ATOM 949 N N . LEU A 1 114 ? -19.425 -0.274 -7.969 1.00 89.38 114 LEU A N 1
ATOM 950 C CA . LEU A 1 114 ? -20.067 -1.148 -8.945 1.00 89.38 114 LEU A CA 1
ATOM 951 C C . LEU A 1 114 ? -19.434 -2.539 -8.903 1.00 89.38 114 LEU A C 1
ATOM 953 O O . LEU A 1 114 ? -18.238 -2.716 -9.163 1.00 89.38 114 LEU A O 1
ATOM 957 N N . ARG A 1 115 ? -20.246 -3.532 -8.561 1.00 87.62 115 ARG A N 1
ATOM 958 C CA . ARG A 1 115 ? -19.817 -4.925 -8.504 1.00 87.62 115 ARG A CA 1
ATOM 959 C C . ARG A 1 115 ? -19.930 -5.553 -9.885 1.00 87.62 115 ARG A C 1
ATOM 961 O O . ARG A 1 115 ? -20.717 -5.127 -10.724 1.00 87.62 115 ARG A O 1
ATOM 968 N N . HIS A 1 116 ? -19.136 -6.591 -10.123 1.00 87.44 116 HIS A N 1
ATOM 969 C CA . HIS A 1 116 ? -19.132 -7.292 -11.407 1.00 87.44 116 HIS A CA 1
ATOM 970 C C . HIS A 1 116 ? -20.510 -7.870 -11.770 1.00 87.44 116 HIS A C 1
ATOM 972 O O . HIS A 1 116 ? -20.841 -7.945 -12.944 1.00 87.44 116 HIS A O 1
ATOM 978 N N . ASP A 1 117 ? -21.310 -8.261 -10.777 1.00 86.50 117 ASP A N 1
ATOM 979 C CA . ASP A 1 117 ? -22.660 -8.801 -10.935 1.00 86.50 117 ASP A CA 1
ATOM 980 C C . ASP A 1 117 ? -23.739 -7.726 -11.158 1.00 86.50 117 ASP A C 1
ATOM 982 O O . ASP A 1 117 ? -24.887 -8.057 -11.453 1.00 86.50 117 ASP A O 1
ATOM 986 N N . GLU A 1 118 ? -23.396 -6.442 -11.039 1.00 91.12 118 GLU A N 1
ATOM 987 C CA . GLU A 1 118 ? -24.356 -5.348 -11.138 1.00 91.12 118 GLU A CA 1
ATOM 988 C C . GLU A 1 118 ? -24.542 -4.851 -12.575 1.00 91.12 118 GLU A C 1
ATOM 990 O O . GLU A 1 118 ? -23.615 -4.756 -13.389 1.00 91.12 118 GLU A O 1
ATOM 995 N N . TYR A 1 119 ? -25.788 -4.487 -12.881 1.00 87.12 119 TYR A N 1
ATOM 996 C CA . TYR A 1 119 ? -26.149 -3.915 -14.169 1.00 87.12 119 TYR A CA 1
ATOM 997 C C . TYR A 1 119 ? -25.390 -2.601 -14.400 1.00 87.12 119 TYR A C 1
ATOM 999 O O . TYR A 1 119 ? -25.501 -1.659 -13.619 1.00 87.12 119 TYR A O 1
ATOM 1007 N N . GLY A 1 120 ? -24.634 -2.537 -15.498 1.00 88.50 120 GLY A N 1
ATOM 1008 C CA . GLY A 1 120 ? -23.818 -1.378 -15.865 1.00 88.50 120 GLY A CA 1
ATOM 1009 C C . GLY A 1 120 ? -22.312 -1.588 -15.714 1.00 88.50 120 GLY A C 1
ATOM 1010 O O . GLY A 1 120 ? -21.556 -0.828 -16.317 1.00 88.50 120 GLY A O 1
ATOM 1011 N N . PHE A 1 121 ? -21.858 -2.639 -15.019 1.00 91.31 121 PHE A N 1
ATOM 1012 C CA . PHE A 1 121 ? -20.426 -2.938 -14.915 1.00 91.31 121 PHE A CA 1
ATOM 1013 C C . PHE A 1 121 ? -19.809 -3.239 -16.289 1.00 91.31 121 PHE A C 1
ATOM 1015 O O . PHE A 1 121 ? -18.823 -2.614 -16.675 1.00 91.31 121 PHE A O 1
ATOM 1022 N N . GLU A 1 122 ? -20.428 -4.129 -17.075 1.00 91.19 122 GLU A N 1
ATOM 1023 C CA . GLU A 1 122 ? -19.972 -4.434 -18.442 1.00 91.19 122 GLU A CA 1
ATOM 1024 C C . GLU A 1 122 ? -20.024 -3.197 -19.350 1.00 91.19 122 GLU A C 1
ATOM 1026 O O . GLU A 1 122 ? -19.141 -3.002 -20.181 1.00 91.19 122 GLU A O 1
ATOM 1031 N N . THR A 1 123 ? -21.018 -2.325 -19.172 1.00 92.25 123 THR A N 1
ATOM 1032 C CA . THR A 1 123 ? -21.152 -1.098 -19.967 1.00 92.25 123 THR A CA 1
ATOM 1033 C C . THR A 1 123 ? -20.039 -0.095 -19.666 1.00 92.25 123 THR A C 1
ATOM 1035 O O . THR A 1 123 ? -19.517 0.527 -20.587 1.00 92.25 123 THR A O 1
ATOM 1038 N N . LEU A 1 124 ? -19.674 0.073 -18.392 1.00 91.88 124 LEU A N 1
ATOM 1039 C CA . LEU A 1 124 ? -18.681 1.060 -17.959 1.00 91.88 124 LEU A CA 1
ATOM 1040 C C . LEU A 1 124 ? -17.243 0.583 -18.165 1.00 91.88 124 LEU A C 1
ATOM 1042 O O . LEU A 1 124 ? -16.396 1.363 -18.592 1.00 91.88 124 LEU A O 1
ATOM 1046 N N . TYR A 1 125 ? -16.971 -0.687 -17.868 1.00 89.00 125 TYR A N 1
ATOM 1047 C CA . TYR A 1 125 ? -15.621 -1.248 -17.913 1.00 89.00 125 TYR A CA 1
ATOM 1048 C C . TYR A 1 125 ? -15.367 -2.087 -19.168 1.00 89.00 125 TYR A C 1
ATOM 1050 O O . TYR A 1 125 ? -14.226 -2.387 -19.483 1.00 89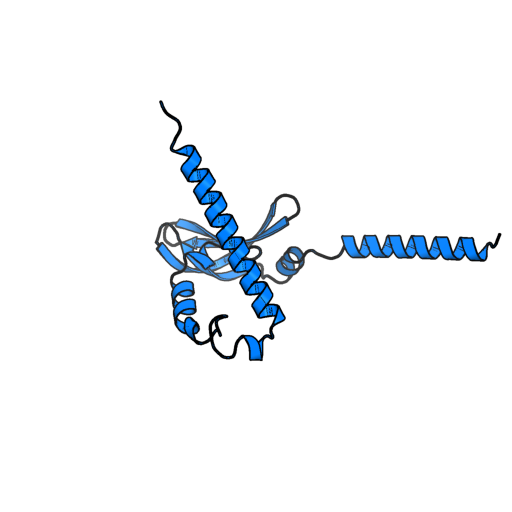.00 125 TYR A O 1
ATOM 1058 N N . GLY A 1 126 ? -16.390 -2.442 -19.937 1.00 92.81 126 GLY A N 1
ATOM 1059 C CA . GLY A 1 126 ? -16.242 -3.251 -21.140 1.00 92.81 126 GLY A CA 1
ATOM 1060 C C . GLY A 1 126 ? -16.118 -4.753 -20.865 1.00 92.81 126 GLY A C 1
ATOM 1061 O O . GLY A 1 126 ? -15.760 -5.224 -19.784 1.00 92.81 126 GLY A O 1
ATOM 1062 N N . ARG A 1 127 ? -16.392 -5.534 -21.913 1.00 90.50 127 ARG A N 1
ATOM 1063 C CA . ARG A 1 127 ? -16.494 -7.000 -21.848 1.00 90.50 127 ARG A CA 1
ATOM 1064 C C . ARG A 1 127 ? -15.181 -7.715 -21.525 1.00 90.50 127 ARG A C 1
ATOM 1066 O O . ARG A 1 127 ? -15.201 -8.808 -20.966 1.00 90.50 127 ARG A O 1
ATOM 1073 N N . GLN A 1 128 ? -14.040 -7.120 -21.878 1.00 90.81 128 GLN A N 1
ATOM 1074 C CA . GLN A 1 128 ? -12.733 -7.721 -21.606 1.00 90.81 128 GLN A CA 1
ATOM 1075 C C . GLN A 1 128 ? -12.474 -7.825 -20.099 1.00 90.81 128 GLN A C 1
ATOM 1077 O O . GLN A 1 128 ? -12.157 -8.907 -19.612 1.00 90.81 128 GLN A O 1
ATOM 1082 N N . HIS A 1 129 ? -12.680 -6.733 -19.361 1.00 86.69 129 HIS A N 1
ATOM 1083 C CA . HIS A 1 129 ? -12.483 -6.706 -17.913 1.00 86.69 129 HIS A CA 1
ATOM 1084 C C . HIS A 1 129 ? -13.459 -7.628 -17.176 1.00 86.69 129 HIS A C 1
ATOM 1086 O O . HIS A 1 129 ? -13.083 -8.282 -16.204 1.00 86.69 129 HIS A O 1
ATOM 1092 N N . PHE A 1 130 ? -14.692 -7.738 -17.676 1.00 86.00 130 PHE A N 1
ATOM 1093 C CA . PHE A 1 130 ? -15.667 -8.694 -17.161 1.00 86.00 130 PHE A CA 1
ATOM 1094 C C . PHE A 1 130 ? -15.171 -10.144 -17.298 1.00 86.00 130 PHE A C 1
ATOM 1096 O O . PHE A 1 130 ? -15.126 -10.878 -16.312 1.00 86.00 130 PHE A O 1
ATOM 1103 N N . LYS A 1 131 ? -14.697 -10.528 -18.491 1.00 90.12 131 LYS A N 1
ATOM 1104 C CA . LYS A 1 131 ? -14.168 -11.874 -18.749 1.00 90.12 131 LYS A CA 1
ATOM 1105 C C . LYS A 1 131 ? -12.928 -12.190 -17.906 1.00 90.12 131 LYS A C 1
ATOM 1107 O O . LYS A 1 131 ? -12.835 -13.268 -17.330 1.00 90.12 131 LYS A O 1
ATOM 1112 N N . GLU A 1 132 ? -11.992 -11.248 -17.799 1.00 89.00 132 GLU A N 1
ATOM 1113 C CA . GLU A 1 132 ? -10.800 -11.406 -16.953 1.00 89.00 132 GLU A CA 1
ATOM 1114 C C . GLU A 1 132 ? -11.178 -11.650 -15.484 1.00 89.00 132 GLU A C 1
ATOM 1116 O O . GLU A 1 132 ? -10.539 -12.447 -14.794 1.00 89.00 132 GLU A O 1
ATOM 1121 N N . HIS A 1 133 ? -12.227 -10.992 -14.986 1.00 85.88 133 HIS A N 1
ATOM 1122 C CA . HIS A 1 133 ? -12.726 -11.230 -13.636 1.00 85.88 133 HIS A CA 1
ATOM 1123 C C . HIS A 1 133 ? -13.347 -12.631 -13.487 1.00 85.88 133 HIS A C 1
ATOM 1125 O O . HIS A 1 133 ? -13.032 -13.324 -12.517 1.00 85.88 133 HIS A O 1
ATOM 1131 N N . GLU A 1 134 ? -14.180 -13.072 -14.435 1.00 89.69 134 GLU A N 1
ATOM 1132 C CA . GLU A 1 134 ? -14.754 -14.429 -14.440 1.00 89.69 134 GLU A CA 1
ATOM 1133 C C . GLU A 1 134 ? -13.669 -15.515 -14.442 1.00 89.69 134 GLU A C 1
ATOM 1135 O O . GLU A 1 134 ? -13.707 -16.437 -13.622 1.00 89.69 134 GLU A O 1
ATOM 1140 N N . ASP A 1 135 ? -12.659 -15.372 -15.304 1.00 93.00 135 ASP A N 1
ATOM 1141 C CA . ASP A 1 135 ? -11.540 -16.313 -15.406 1.00 93.00 135 ASP A CA 1
ATOM 1142 C C . ASP A 1 135 ? -10.749 -16.381 -14.084 1.00 93.00 135 ASP A C 1
ATOM 1144 O O . ASP A 1 135 ? -10.404 -17.465 -13.602 1.00 93.00 135 ASP A O 1
ATOM 1148 N N . ASN A 1 136 ? -10.524 -15.233 -13.435 1.00 88.75 136 ASN A N 1
ATOM 1149 C CA . ASN A 1 136 ? -9.859 -15.165 -12.133 1.00 88.75 136 ASN A CA 1
ATOM 1150 C C . ASN A 1 136 ? -10.678 -15.811 -11.005 1.00 88.75 136 ASN A C 1
ATOM 1152 O O . ASN A 1 136 ? -10.101 -16.464 -10.130 1.00 88.75 136 ASN A O 1
ATOM 1156 N N . GLN A 1 137 ? -12.004 -15.641 -10.997 1.00 87.50 137 GLN A N 1
ATOM 1157 C CA . GLN A 1 137 ? -12.878 -16.291 -10.014 1.00 87.50 137 GLN A CA 1
ATOM 1158 C C . GLN A 1 137 ? -12.844 -17.807 -10.181 1.00 87.50 137 GLN A C 1
ATOM 1160 O O . GLN A 1 137 ? -12.588 -18.530 -9.217 1.00 87.50 137 GLN A O 1
ATOM 1165 N N . LYS A 1 138 ? -12.980 -18.281 -11.421 1.00 93.56 138 LYS A N 1
ATOM 1166 C CA . LYS A 1 138 ? -12.907 -19.705 -11.739 1.00 93.56 138 LYS A CA 1
ATOM 1167 C C . LYS A 1 138 ? -11.568 -20.312 -11.315 1.00 93.56 138 LYS A C 1
ATOM 1169 O O . LYS A 1 138 ? -11.543 -21.341 -10.643 1.00 93.56 138 LYS A O 1
ATOM 1174 N N . ALA A 1 139 ? -10.455 -19.637 -11.603 1.00 93.69 139 ALA A N 1
ATOM 1175 C CA . ALA A 1 139 ? -9.129 -20.083 -11.174 1.00 93.69 139 ALA A CA 1
ATOM 1176 C C . ALA A 1 139 ? -8.984 -20.135 -9.638 1.00 93.69 139 ALA A C 1
ATOM 1178 O O . ALA A 1 139 ? -8.350 -21.046 -9.095 1.00 93.69 139 ALA A O 1
ATOM 1179 N N . ARG A 1 140 ? -9.576 -19.177 -8.908 1.00 89.31 140 ARG A N 1
ATOM 1180 C CA . ARG A 1 140 ? -9.588 -19.176 -7.433 1.00 89.31 140 ARG A CA 1
ATOM 1181 C C . ARG A 1 140 ? -10.399 -20.339 -6.869 1.00 89.31 140 ARG A C 1
ATOM 1183 O O . ARG A 1 140 ? -9.932 -20.993 -5.934 1.00 89.31 140 ARG A O 1
ATOM 1190 N N . GLU A 1 141 ? -11.572 -20.614 -7.429 1.00 91.56 141 GLU A N 1
ATOM 1191 C CA . GLU A 1 141 ? -12.419 -21.744 -7.034 1.00 91.56 141 GLU A CA 1
ATOM 1192 C C . GLU A 1 141 ? -11.735 -23.086 -7.305 1.00 91.56 141 GLU A C 1
ATOM 1194 O O . GLU A 1 141 ? -11.670 -23.935 -6.415 1.00 91.56 141 GLU A O 1
ATOM 1199 N N . GLU A 1 142 ? -11.129 -23.253 -8.481 1.00 94.50 142 GLU A N 1
ATOM 1200 C CA . GLU A 1 142 ? -10.350 -24.445 -8.828 1.00 94.50 142 GLU A CA 1
ATOM 1201 C C . GLU A 1 142 ? -9.169 -24.647 -7.867 1.00 94.50 142 GLU A C 1
ATOM 1203 O O . GLU A 1 142 ? -8.937 -25.760 -7.383 1.00 94.50 142 GLU A O 1
ATOM 1208 N N . ARG A 1 143 ? -8.457 -23.569 -7.504 1.00 92.62 143 ARG A N 1
ATOM 1209 C CA . ARG A 1 143 ? -7.372 -23.618 -6.511 1.00 92.62 143 ARG A CA 1
ATOM 1210 C C . ARG A 1 143 ? -7.885 -24.010 -5.124 1.00 92.62 143 ARG A C 1
ATOM 1212 O 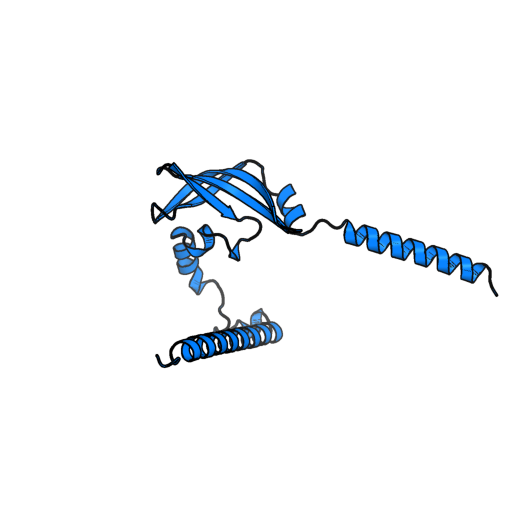O . ARG A 1 143 ? -7.233 -24.803 -4.441 1.00 92.62 143 ARG A O 1
ATOM 1219 N N . LYS A 1 144 ? -9.043 -23.488 -4.707 1.00 89.56 144 LYS A N 1
ATOM 1220 C CA . LYS A 1 144 ? -9.682 -23.825 -3.426 1.00 89.56 144 LYS A CA 1
ATOM 1221 C C . LYS A 1 144 ? -10.095 -25.298 -3.384 1.00 89.56 144 LYS A C 1
ATOM 1223 O O . LYS A 1 144 ? -9.714 -26.000 -2.450 1.00 89.56 144 LYS A O 1
ATOM 1228 N N . LEU A 1 145 ? -10.760 -25.789 -4.429 1.00 90.38 145 LEU A N 1
ATOM 1229 C CA . LEU A 1 145 ? -11.135 -27.199 -4.581 1.00 90.38 145 LEU A CA 1
ATOM 1230 C C . LEU A 1 145 ? -9.904 -28.117 -4.598 1.00 90.38 145 LEU A C 1
ATOM 1232 O O . LEU A 1 145 ? -9.912 -29.189 -3.991 1.00 90.38 145 LEU A O 1
ATOM 1236 N N . GLY A 1 146 ? -8.818 -27.696 -5.252 1.00 92.44 146 GLY A N 1
ATOM 1237 C CA . GLY A 1 146 ? -7.543 -28.414 -5.243 1.00 92.44 146 GLY A CA 1
ATOM 1238 C C . GLY A 1 146 ? -6.944 -28.542 -3.838 1.00 92.44 146 GLY A C 1
ATOM 1239 O O . GLY A 1 146 ? -6.528 -29.632 -3.440 1.00 92.44 146 GLY A O 1
ATOM 1240 N N . LEU A 1 147 ? -6.952 -27.456 -3.059 1.00 89.06 147 LEU A N 1
ATOM 1241 C CA . LEU A 1 147 ? -6.494 -27.451 -1.665 1.00 89.06 147 LEU A CA 1
ATOM 1242 C C . LEU A 1 147 ? -7.379 -28.318 -0.759 1.00 89.06 147 LEU A C 1
ATOM 1244 O O . LEU A 1 147 ? -6.861 -29.048 0.087 1.00 89.06 147 LEU A O 1
ATOM 1248 N N . GLU A 1 148 ? -8.699 -28.277 -0.942 1.00 87.38 148 GLU A N 1
ATOM 1249 C CA . GLU A 1 148 ? -9.651 -29.104 -0.191 1.00 87.38 148 GLU A CA 1
ATOM 1250 C C . GLU A 1 148 ? -9.455 -30.597 -0.477 1.00 87.38 148 GLU A C 1
ATOM 1252 O O . GLU A 1 148 ? -9.379 -31.389 0.462 1.00 87.38 148 GLU A O 1
ATOM 1257 N N . ARG A 1 149 ? -9.255 -30.987 -1.745 1.00 87.38 149 ARG A N 1
ATOM 1258 C CA . ARG A 1 149 ? -8.916 -32.374 -2.117 1.00 87.38 149 ARG A CA 1
ATOM 1259 C C . ARG A 1 149 ? -7.619 -32.844 -1.458 1.00 87.38 149 ARG A C 1
ATOM 1261 O O . ARG A 1 149 ? -7.566 -33.955 -0.934 1.00 87.38 149 ARG A O 1
ATOM 1268 N N . GLN A 1 150 ? -6.587 -31.998 -1.430 1.00 83.81 150 GLN A N 1
ATOM 1269 C CA . GLN A 1 150 ? -5.320 -32.319 -0.761 1.00 83.81 150 GLN A CA 1
ATOM 1270 C C . GLN A 1 150 ? -5.469 -32.453 0.761 1.00 83.81 150 GLN A C 1
ATOM 1272 O O . GLN A 1 150 ? -4.817 -33.305 1.365 1.00 83.81 150 GLN A O 1
ATOM 1277 N N . ARG A 1 151 ? -6.318 -31.632 1.395 1.00 80.69 151 ARG A N 1
ATOM 1278 C CA . ARG A 1 151 ? -6.616 -31.725 2.835 1.00 80.69 151 ARG A CA 1
ATOM 1279 C C . ARG A 1 151 ? -7.432 -32.975 3.166 1.00 80.69 151 ARG A C 1
ATOM 1281 O O . ARG A 1 151 ? -7.077 -33.679 4.106 1.00 80.69 151 ARG A O 1
ATOM 1288 N N . GLY A 1 152 ? -8.451 -33.291 2.366 1.00 75.00 152 GLY A N 1
ATOM 1289 C CA . GLY A 1 152 ? -9.264 -34.501 2.521 1.00 75.00 152 GLY A CA 1
ATOM 1290 C C . GLY A 1 152 ? -8.446 -35.789 2.388 1.00 75.00 152 GLY A C 1
ATOM 1291 O O . GLY A 1 152 ? -8.609 -36.702 3.189 1.00 75.00 152 GLY A O 1
ATOM 1292 N N . PHE A 1 153 ? -7.486 -35.831 1.458 1.00 63.81 153 PHE A N 1
ATOM 1293 C CA . PHE A 1 153 ? -6.601 -36.988 1.263 1.00 63.81 153 PHE A CA 1
ATOM 1294 C C . PHE A 1 153 ? -5.630 -37.233 2.435 1.00 63.81 153 PHE A C 1
ATOM 1296 O O . PHE A 1 153 ? -5.162 -38.351 2.639 1.00 63.81 153 PHE A O 1
ATOM 1303 N N . LYS A 1 154 ? -5.315 -36.205 3.237 1.00 62.12 154 LYS A N 1
ATOM 1304 C CA . LYS A 1 154 ? -4.438 -36.348 4.414 1.00 62.12 154 LYS A CA 1
ATOM 1305 C C . LYS A 1 154 ? -5.150 -36.931 5.640 1.00 62.12 154 LYS A C 1
ATOM 1307 O O . LYS A 1 154 ? -4.467 -37.444 6.520 1.00 62.12 154 LYS A O 1
ATOM 1312 N N . LEU A 1 155 ? -6.483 -36.886 5.693 1.00 57.09 155 LEU A N 1
ATOM 1313 C CA . LEU A 1 155 ? -7.279 -37.390 6.822 1.00 57.09 155 LEU A CA 1
ATOM 1314 C C . LEU A 1 155 ? -7.633 -38.882 6.712 1.00 57.09 155 LEU A C 1
ATOM 1316 O O . LEU A 1 155 ? -8.158 -39.450 7.661 1.00 57.09 155 LEU A O 1
ATOM 1320 N N . SER A 1 156 ? -7.328 -39.532 5.585 1.00 55.44 156 SER A N 1
ATOM 1321 C CA . SER A 1 156 ? -7.660 -40.939 5.334 1.00 55.44 156 SER A CA 1
ATOM 1322 C C . SER A 1 156 ? -6.467 -41.893 5.446 1.00 55.44 156 SER A C 1
ATOM 1324 O O . SER A 1 156 ? -6.515 -42.975 4.866 1.00 55.44 156 SER A O 1
ATOM 1326 N N . ARG A 1 157 ? -5.376 -41.523 6.136 1.00 49.72 157 ARG A N 1
ATOM 1327 C CA . ARG A 1 157 ? -4.315 -42.495 6.452 1.00 49.72 157 ARG A CA 1
ATOM 1328 C C . ARG A 1 157 ? -4.802 -43.396 7.595 1.00 49.72 157 ARG A C 1
ATOM 1330 O O . ARG A 1 157 ? -4.961 -42.882 8.701 1.00 49.72 157 ARG A O 1
ATOM 1337 N N . PRO A 1 158 ? -5.063 -44.693 7.351 1.00 58.50 158 PRO A N 1
ATOM 1338 C CA . PRO A 1 158 ? -5.404 -45.617 8.422 1.00 58.50 158 PRO A CA 1
ATOM 1339 C C . PRO A 1 158 ? -4.190 -45.797 9.345 1.00 58.50 158 PRO A C 1
ATOM 1341 O O . PRO A 1 158 ? -3.051 -45.818 8.869 1.00 58.50 158 PRO A O 1
ATOM 1344 N N . ILE A 1 159 ? -4.467 -45.857 10.650 1.00 61.75 159 ILE A N 1
ATOM 1345 C CA . ILE A 1 159 ? -3.519 -46.212 11.719 1.00 61.75 159 ILE A CA 1
ATOM 1346 C C . ILE A 1 159 ? -3.199 -47.703 11.622 1.00 61.75 159 ILE A C 1
ATOM 1348 O O . ILE A 1 159 ? -4.155 -48.477 11.386 1.00 61.75 159 ILE A O 1
#

pLDDT: mean 91.01, std 8.95, range [49.72, 98.31]

Secondary structure (DSSP, 8-state):
--HHHHHHHHHHHHHHHHHHHHHHTSPPHHHHHHHHS-SEEEEEEEETTTTEEEEEEEEEEEEEETTEEEEEEEEE-TTS-EEEEESS-TTT-HHHHH-HHHHHHHHHTTTTS--TTSTTHHHHHHHHHHHHHHHHHHHHHHHHHHHHHHHHHHTT---

Organism: NCBI:txid1070528

Foldseek 3Di:
DDPVVVVVVVVVVVVVVVVVVVVVPPDDPVRVVVVVDDQWDWDWFADPVVLAIDIDIWGWDWDDDPNDIWIWTWDADPVRDITIATPPCNVPGCCCVRYPVNVVVCVVCVVVDDDLPDPCPCVVVNDVVSVVVVVVVVVVVVVVVVVVVVVVVVVPDDD

Radius of gyration: 24.87 Å; chains: 1; bounding box: 60×57×73 Å

Sequence (159 aa):
MNELQSGKKRVADVQAALARDREFKKPRPNQRMAEDVPDSARYSFWCDECDKDFNADAHKESHHIFEDLIITYRAECECGRECVRLISHRDLDPYYHLSEMIREERNRYRNDVLRHDEYGFETLYGRQHFKEHEDNQKAREERKLGLERQRGFKLSRPI